Protein AF-A0A7G3G5P3-F1 (afdb_monomer_lite)

pLDDT: mean 90.17, std 9.41, range [40.88, 97.94]

Radius of gyration: 15.44 Å; chains: 1; bounding box: 41×26×46 Å

Sequence (120 aa):
MNKGVLLDLTHSLSEAIKATEIEIQNCYSYHDEQVEIKPYVWKNLDEKIDYMLNVYRPLVSTNLLAAINNHKQVSREISRQVFQEDEDTCTAYEKMLVEHKTLYVQLQSFIAKISGVEAI

Structure (mmCIF, N/CA/C/O backbone):
data_AF-A0A7G3G5P3-F1
#
_entry.id   AF-A0A7G3G5P3-F1
#
loop_
_atom_site.group_PDB
_atom_site.id
_atom_site.type_symbol
_atom_site.label_atom_id
_atom_site.label_alt_id
_atom_site.label_comp_id
_atom_site.label_asym_id
_atom_site.label_entity_id
_atom_site.label_seq_id
_atom_site.pdbx_PDB_ins_code
_atom_site.Cartn_x
_atom_site.Cartn_y
_atom_site.Cartn_z
_atom_site.occupancy
_atom_site.B_iso_or_equiv
_atom_site.auth_seq_id
_atom_site.auth_comp_id
_atom_site.auth_asym_id
_atom_site.auth_atom_id
_atom_site.pdbx_PDB_model_num
ATOM 1 N N . MET A 1 1 ? -11.201 -1.946 18.696 1.00 60.97 1 MET A N 1
ATOM 2 C CA . MET A 1 1 ? -10.487 -2.083 17.408 1.00 60.97 1 MET A CA 1
ATOM 3 C C . MET A 1 1 ? -9.304 -3.024 17.595 1.00 60.97 1 MET A C 1
ATOM 5 O O . MET A 1 1 ? -8.608 -2.885 18.595 1.00 60.97 1 MET A O 1
ATOM 9 N N . ASN A 1 2 ? -9.107 -3.999 16.702 1.00 74.06 2 ASN A N 1
ATOM 10 C CA . ASN A 1 2 ? -8.028 -4.982 16.835 1.00 74.06 2 ASN A CA 1
ATOM 11 C C . ASN A 1 2 ? -6.696 -4.368 16.370 1.00 74.06 2 ASN A C 1
ATOM 13 O O . ASN A 1 2 ? -6.487 -4.191 15.172 1.00 74.06 2 ASN A O 1
ATOM 17 N N . LYS A 1 3 ? -5.809 -4.037 17.318 1.00 81.12 3 LYS A N 1
ATOM 18 C CA . LYS A 1 3 ? -4.486 -3.457 17.027 1.00 81.12 3 LYS A CA 1
ATOM 19 C C . LYS A 1 3 ? -3.620 -4.377 16.161 1.00 81.12 3 LYS A C 1
ATOM 21 O O . LYS A 1 3 ? -2.856 -3.868 15.352 1.00 81.12 3 LYS A O 1
ATOM 26 N N . GLY A 1 4 ? -3.780 -5.698 16.283 1.00 87.88 4 GLY A N 1
ATOM 27 C CA . GLY A 1 4 ? -3.017 -6.671 15.498 1.00 87.88 4 GLY A CA 1
ATOM 28 C C . GLY A 1 4 ? -3.229 -6.504 13.997 1.00 87.88 4 GLY A C 1
ATOM 29 O O . GLY A 1 4 ? -2.270 -6.483 13.246 1.00 87.88 4 GLY A O 1
ATOM 30 N N . VAL A 1 5 ? -4.464 -6.248 13.560 1.00 89.81 5 VAL A N 1
ATOM 31 C CA . VAL A 1 5 ? -4.767 -6.108 12.125 1.00 89.81 5 VAL A CA 1
ATOM 32 C C . VAL A 1 5 ? -4.167 -4.835 11.527 1.00 89.81 5 VAL A C 1
ATOM 34 O O . VAL A 1 5 ? -3.715 -4.843 10.386 1.00 89.81 5 VAL A O 1
ATOM 37 N N . LEU A 1 6 ? -4.118 -3.747 12.301 1.00 91.12 6 LEU A N 1
ATOM 38 C CA . LEU A 1 6 ? -3.451 -2.516 11.870 1.00 91.12 6 LEU A CA 1
ATOM 39 C C . LEU A 1 6 ? -1.940 -2.716 11.768 1.00 91.12 6 LEU A C 1
ATOM 41 O O . LEU A 1 6 ? -1.346 -2.286 10.789 1.00 91.12 6 LEU A O 1
ATOM 45 N N . LEU A 1 7 ? -1.339 -3.391 12.752 1.00 92.94 7 LEU A N 1
ATOM 46 C CA . LEU A 1 7 ? 0.088 -3.712 12.740 1.00 92.94 7 LEU A CA 1
ATOM 47 C C . LEU A 1 7 ? 0.446 -4.645 11.577 1.00 92.94 7 LEU A C 1
ATOM 49 O O . LEU A 1 7 ? 1.445 -4.403 10.908 1.00 92.94 7 LEU A O 1
ATOM 53 N N . ASP A 1 8 ? -0.392 -5.642 11.289 1.00 94.62 8 ASP A N 1
ATOM 54 C CA . ASP A 1 8 ? -0.225 -6.542 10.145 1.00 94.62 8 ASP A CA 1
ATOM 55 C C . ASP A 1 8 ? -0.280 -5.778 8.816 1.00 94.62 8 ASP A C 1
ATOM 57 O O . ASP A 1 8 ? 0.581 -5.973 7.956 1.00 94.62 8 ASP A O 1
ATOM 61 N N . LEU A 1 9 ? -1.259 -4.877 8.647 1.00 95.56 9 LEU A N 1
ATOM 62 C CA . LEU A 1 9 ? -1.345 -4.029 7.458 1.00 95.56 9 LEU A CA 1
ATOM 63 C C . LEU A 1 9 ? -0.105 -3.130 7.345 1.00 95.56 9 LEU A C 1
ATOM 65 O O . LEU A 1 9 ? 0.544 -3.112 6.302 1.00 95.56 9 LEU A O 1
ATOM 69 N N . THR A 1 10 ? 0.280 -2.439 8.420 1.00 96.06 10 THR A N 1
ATOM 70 C CA . THR A 1 10 ? 1.487 -1.599 8.451 1.00 96.06 10 THR A CA 1
ATOM 71 C C . THR A 1 10 ? 2.749 -2.394 8.112 1.00 96.06 10 THR A C 1
ATOM 73 O O . THR A 1 10 ? 3.596 -1.904 7.367 1.00 96.06 10 THR A O 1
ATOM 76 N N . HIS A 1 11 ? 2.868 -3.630 8.599 1.00 96.75 11 HIS A N 1
ATOM 77 C CA . HIS A 1 11 ? 3.994 -4.499 8.281 1.00 96.75 11 HIS A CA 1
ATOM 78 C C . HIS A 1 11 ? 4.011 -4.889 6.799 1.00 96.75 11 HIS A C 1
ATOM 80 O O . HIS A 1 11 ? 5.029 -4.670 6.142 1.00 96.75 11 HIS A O 1
ATOM 86 N N . SER A 1 12 ? 2.887 -5.368 6.251 1.00 97.44 12 SER A N 1
ATOM 87 C CA . SER A 1 12 ? 2.782 -5.704 4.821 1.00 97.44 12 SER A CA 1
ATOM 88 C C . SER A 1 12 ? 3.098 -4.508 3.917 1.00 97.44 12 SER A C 1
ATOM 90 O O . SER A 1 12 ? 3.774 -4.652 2.902 1.00 97.44 12 SER A O 1
ATOM 92 N N . LEU A 1 13 ? 2.703 -3.301 4.331 1.00 97.19 13 LEU A N 1
ATOM 93 C CA . LEU A 1 13 ? 2.995 -2.072 3.607 1.00 97.19 13 LEU A CA 1
ATOM 94 C C . LEU A 1 13 ? 4.485 -1.712 3.676 1.00 97.19 13 LEU A C 1
ATOM 96 O O . LEU A 1 13 ? 5.052 -1.269 2.685 1.00 97.19 13 LEU A O 1
ATOM 100 N N . SER A 1 14 ? 5.147 -1.96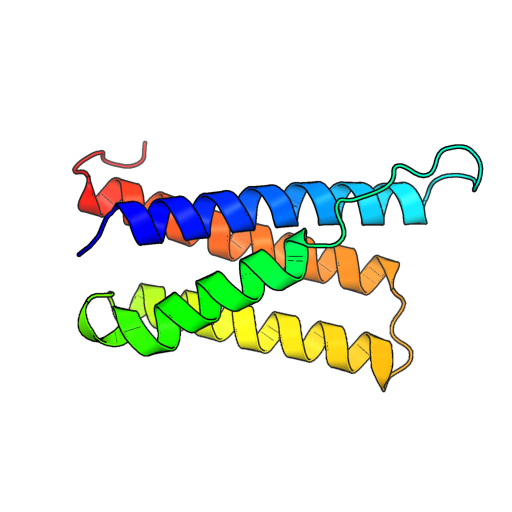4 4.809 1.00 97.69 14 SER A N 1
ATOM 101 C CA . SER A 1 14 ? 6.602 -1.801 4.932 1.00 97.69 14 SER A CA 1
ATOM 102 C C . SER A 1 14 ? 7.381 -2.773 4.038 1.00 97.69 14 SER A C 1
ATOM 104 O O . SER A 1 14 ? 8.409 -2.397 3.477 1.00 97.69 14 SER A O 1
ATOM 106 N N . GLU A 1 15 ? 6.890 -4.007 3.876 1.00 97.75 15 GLU A N 1
ATOM 107 C CA . GLU A 1 15 ? 7.472 -4.969 2.937 1.00 97.75 15 GLU A CA 1
ATOM 108 C C . GLU A 1 15 ? 7.266 -4.507 1.490 1.00 97.75 15 GLU A C 1
ATOM 110 O O . GLU A 1 15 ? 8.212 -4.544 0.707 1.00 97.75 15 GLU A O 1
ATOM 115 N N . ALA A 1 16 ? 6.074 -4.000 1.152 1.00 96.94 16 ALA A N 1
ATOM 116 C CA . ALA A 1 16 ? 5.779 -3.460 -0.175 1.00 96.94 16 ALA A CA 1
ATOM 117 C C . ALA A 1 16 ? 6.622 -2.231 -0.526 1.00 96.94 16 ALA A C 1
ATOM 119 O O . ALA A 1 16 ? 7.120 -2.147 -1.645 1.00 96.94 16 ALA A O 1
ATOM 120 N N . ILE A 1 17 ? 6.851 -1.320 0.426 1.00 97.81 17 ILE A N 1
ATOM 121 C CA . ILE A 1 17 ? 7.760 -0.178 0.243 1.00 97.81 17 ILE A CA 1
ATOM 122 C C . ILE A 1 17 ? 9.157 -0.672 -0.131 1.00 97.81 17 ILE A C 1
ATOM 124 O O . ILE A 1 17 ? 9.690 -0.252 -1.152 1.00 97.81 17 ILE A O 1
ATOM 128 N N . LYS A 1 18 ? 9.716 -1.610 0.643 1.00 97.12 18 LYS A N 1
ATOM 129 C CA . LYS A 1 18 ? 11.057 -2.155 0.382 1.00 97.12 18 LYS A CA 1
ATOM 130 C C . LYS A 1 18 ? 11.142 -2.869 -0.963 1.00 97.12 18 LYS A C 1
ATOM 132 O O . LYS A 1 18 ? 12.106 -2.673 -1.689 1.00 97.12 18 LYS A O 1
ATOM 137 N N . ALA A 1 19 ? 10.145 -3.687 -1.300 1.00 95.94 19 ALA A N 1
ATOM 138 C CA . ALA A 1 19 ? 10.106 -4.370 -2.590 1.00 95.94 19 ALA A CA 1
ATOM 139 C C . ALA A 1 19 ? 10.025 -3.369 -3.751 1.00 95.94 19 ALA A C 1
ATOM 141 O O . ALA A 1 19 ? 10.731 -3.524 -4.737 1.00 95.94 19 ALA A O 1
ATOM 142 N N . THR A 1 20 ? 9.230 -2.307 -3.606 1.00 95.81 20 THR A N 1
ATOM 143 C CA . THR A 1 20 ? 9.109 -1.260 -4.630 1.00 95.81 20 THR A CA 1
ATOM 144 C C . THR A 1 20 ? 10.413 -0.471 -4.783 1.00 95.81 20 THR A C 1
ATOM 146 O O . THR A 1 20 ? 10.817 -0.174 -5.898 1.00 95.81 20 THR A O 1
ATOM 149 N N . GLU A 1 21 ? 11.116 -0.170 -3.686 1.00 96.19 21 GLU A N 1
ATOM 150 C CA . GLU A 1 21 ? 12.445 0.459 -3.736 1.00 96.19 21 GLU A CA 1
ATOM 151 C C . GLU A 1 21 ? 13.473 -0.424 -4.460 1.00 96.19 21 GLU A C 1
ATOM 153 O O . GLU A 1 21 ? 14.267 0.090 -5.245 1.00 96.19 21 GLU A O 1
ATOM 158 N N . ILE A 1 22 ? 13.423 -1.744 -4.249 1.00 94.75 22 ILE A N 1
ATOM 159 C CA . ILE A 1 22 ? 14.270 -2.707 -4.966 1.00 94.75 22 ILE A CA 1
ATOM 160 C C . ILE A 1 22 ? 13.924 -2.746 -6.458 1.00 94.75 22 ILE A C 1
ATOM 162 O O . ILE A 1 22 ? 14.826 -2.726 -7.284 1.00 94.75 22 ILE A O 1
ATOM 166 N N . GLU A 1 23 ? 12.644 -2.766 -6.822 1.00 94.12 23 GLU A N 1
ATOM 167 C CA . GLU A 1 23 ? 12.223 -2.745 -8.229 1.00 94.12 23 GLU A CA 1
ATOM 168 C C . GLU A 1 23 ? 12.671 -1.463 -8.947 1.00 94.12 23 GLU A C 1
ATOM 170 O O . GLU A 1 23 ? 13.198 -1.523 -10.055 1.00 94.12 23 GLU A O 1
ATOM 175 N N . ILE A 1 24 ? 12.557 -0.307 -8.286 1.00 94.00 24 ILE A N 1
ATOM 176 C CA . ILE A 1 24 ? 13.088 0.964 -8.798 1.00 94.00 24 ILE A CA 1
ATOM 177 C C . ILE A 1 24 ? 14.607 0.877 -8.966 1.00 94.00 24 ILE A C 1
ATOM 179 O O . ILE A 1 24 ? 15.143 1.318 -9.977 1.00 94.00 24 ILE A O 1
ATOM 183 N N . GLN A 1 25 ? 15.326 0.284 -8.012 1.00 92.94 25 GLN A N 1
ATOM 184 C CA . GLN A 1 25 ? 16.763 0.068 -8.164 1.00 92.94 25 GLN A CA 1
ATOM 185 C C . GLN A 1 25 ? 17.066 -0.840 -9.367 1.00 92.94 25 GLN A C 1
ATOM 187 O O . GLN A 1 25 ? 17.891 -0.482 -10.203 1.00 92.94 25 GLN A O 1
ATOM 192 N N . ASN A 1 26 ? 16.365 -1.968 -9.497 1.00 92.50 26 ASN A N 1
ATOM 193 C CA . ASN A 1 26 ? 16.526 -2.922 -10.596 1.00 92.50 26 ASN A CA 1
ATOM 194 C C . ASN A 1 26 ? 16.254 -2.287 -11.968 1.00 92.50 26 ASN A C 1
ATOM 196 O O . ASN A 1 26 ? 16.905 -2.656 -12.943 1.00 92.50 26 ASN A O 1
ATOM 200 N N . CYS A 1 27 ? 15.336 -1.321 -12.035 1.00 91.38 27 CYS A N 1
ATOM 201 C CA . CYS A 1 27 ? 15.058 -0.510 -13.219 1.00 91.38 27 CYS A CA 1
ATOM 202 C C . CYS A 1 27 ? 16.269 0.298 -13.710 1.00 91.38 27 CYS A C 1
ATOM 204 O O . CYS A 1 27 ? 16.427 0.506 -14.912 1.00 91.38 27 CYS A O 1
ATOM 206 N N . TYR A 1 28 ? 17.123 0.754 -12.791 1.00 87.94 28 TYR A N 1
ATOM 207 C CA . TYR A 1 28 ? 18.289 1.587 -13.103 1.00 87.94 28 TYR A CA 1
ATOM 208 C C . TYR A 1 28 ? 19.625 0.833 -13.029 1.00 87.94 28 TYR A C 1
ATOM 210 O O . TYR A 1 28 ? 20.660 1.380 -13.417 1.00 87.94 28 TYR A O 1
ATOM 218 N N . SER A 1 29 ? 19.618 -0.410 -12.549 1.00 86.06 29 SER A N 1
ATOM 219 C CA . SER A 1 29 ? 20.787 -1.288 -12.490 1.00 86.06 29 SER A CA 1
ATOM 220 C C . SER A 1 29 ? 21.022 -2.026 -13.812 1.00 86.06 29 SER A C 1
ATOM 222 O O . SER A 1 29 ? 20.093 -2.385 -14.534 1.00 86.06 29 SER A O 1
ATOM 224 N N . TYR A 1 30 ? 22.291 -2.316 -14.114 1.00 73.81 30 TYR A N 1
ATOM 225 C CA . TYR A 1 30 ? 22.644 -3.247 -15.188 1.00 73.81 30 TYR A CA 1
ATOM 226 C C . TYR A 1 30 ? 22.221 -4.676 -14.803 1.00 73.81 30 TYR A C 1
ATOM 228 O O . TYR A 1 30 ? 22.268 -5.044 -13.630 1.00 73.81 30 TYR A O 1
ATOM 236 N N . HIS A 1 31 ? 21.810 -5.477 -15.792 1.00 63.03 31 HIS A N 1
ATOM 237 C CA . HIS A 1 31 ? 21.115 -6.762 -15.603 1.00 63.03 31 HIS A CA 1
ATOM 238 C C . HIS A 1 31 ? 21.764 -7.762 -14.624 1.00 63.03 31 HIS A C 1
ATOM 240 O O . HIS A 1 31 ? 21.040 -8.559 -14.036 1.00 63.03 31 HIS A O 1
ATOM 246 N N . ASP A 1 32 ? 23.080 -7.713 -14.406 1.00 66.19 32 ASP A N 1
ATOM 247 C CA . ASP A 1 32 ? 23.793 -8.666 -13.543 1.00 66.19 32 ASP A CA 1
ATOM 248 C C . ASP A 1 32 ? 23.675 -8.373 -12.029 1.00 66.19 32 ASP A C 1
ATOM 250 O O . ASP A 1 32 ? 24.109 -9.187 -11.215 1.00 66.19 32 ASP A O 1
ATOM 254 N N . GLU A 1 33 ? 23.073 -7.246 -11.626 1.00 76.50 33 GLU A N 1
ATOM 255 C CA . GLU A 1 33 ? 22.933 -6.835 -10.213 1.00 76.50 33 GLU A CA 1
ATOM 256 C C . GLU A 1 33 ? 21.482 -6.836 -9.701 1.00 76.50 33 GLU A C 1
ATOM 258 O O . GLU A 1 33 ? 21.201 -6.299 -8.627 1.00 76.50 33 GLU A O 1
ATOM 263 N N . GLN A 1 34 ? 20.543 -7.422 -10.452 1.00 82.94 34 GLN A N 1
ATOM 264 C CA . GLN A 1 34 ? 19.134 -7.412 -10.059 1.00 82.94 34 GLN A CA 1
ATOM 265 C C . GLN A 1 34 ? 18.903 -8.213 -8.775 1.00 82.94 34 GLN A C 1
ATOM 267 O O . GLN A 1 34 ? 19.255 -9.390 -8.665 1.00 82.94 34 GLN A O 1
ATOM 272 N N . VAL A 1 35 ? 18.272 -7.567 -7.800 1.00 87.25 35 VAL A N 1
ATOM 273 C CA . VAL A 1 35 ? 17.901 -8.194 -6.533 1.00 87.25 35 VAL A CA 1
ATOM 274 C C . VAL A 1 35 ? 16.503 -8.780 -6.670 1.00 87.25 35 VAL A C 1
ATOM 276 O O . VAL A 1 35 ? 15.551 -8.071 -6.992 1.00 87.25 35 VAL A O 1
ATOM 279 N N . GLU A 1 36 ? 16.368 -10.076 -6.395 1.00 86.94 36 GLU A N 1
ATOM 280 C CA . GLU A 1 36 ? 15.073 -10.750 -6.423 1.00 86.94 36 GLU A CA 1
ATOM 281 C C . GLU A 1 36 ? 14.198 -10.296 -5.246 1.00 86.94 36 GLU A C 1
ATOM 283 O O . GLU A 1 36 ? 14.578 -10.375 -4.072 1.00 86.94 36 GLU A O 1
ATOM 288 N N . ILE A 1 37 ? 12.991 -9.838 -5.563 1.00 90.31 37 ILE A N 1
ATOM 289 C CA . ILE A 1 37 ? 11.964 -9.525 -4.576 1.00 90.31 37 ILE A CA 1
ATOM 290 C C . ILE A 1 37 ? 11.122 -10.757 -4.254 1.00 90.31 37 ILE A C 1
ATOM 292 O O . ILE A 1 37 ? 10.921 -11.661 -5.063 1.00 90.31 37 ILE A O 1
ATOM 296 N N . LYS A 1 38 ? 10.546 -10.780 -3.053 1.00 88.06 38 LYS A N 1
ATOM 297 C CA . LYS A 1 38 ? 9.634 -11.861 -2.683 1.00 88.06 38 LYS A CA 1
ATOM 298 C C . LYS A 1 38 ? 8.321 -11.727 -3.474 1.00 88.06 38 LYS A C 1
ATOM 300 O O . LYS A 1 38 ? 7.636 -10.712 -3.330 1.00 88.06 38 LYS A O 1
ATOM 305 N N . PRO A 1 39 ? 7.878 -12.765 -4.206 1.00 82.19 39 PRO A N 1
ATOM 306 C CA . PRO A 1 39 ? 6.756 -12.655 -5.145 1.00 82.19 39 PRO A CA 1
ATOM 307 C C . PRO A 1 39 ? 5.398 -12.428 -4.465 1.00 82.19 39 PRO A C 1
ATOM 309 O O . PRO A 1 39 ? 4.431 -12.015 -5.098 1.00 82.19 39 PRO A O 1
ATOM 312 N N . TYR A 1 40 ? 5.296 -12.707 -3.164 1.00 89.88 40 TYR A N 1
ATOM 313 C CA . TYR A 1 40 ? 4.042 -12.607 -2.422 1.00 89.88 40 TYR A CA 1
ATOM 314 C C . TYR A 1 40 ? 3.770 -11.211 -1.845 1.00 89.88 40 TYR A C 1
ATOM 316 O O . TYR A 1 40 ? 2.697 -11.009 -1.284 1.00 89.88 40 TYR A O 1
ATOM 324 N N . VAL A 1 41 ? 4.709 -10.263 -1.938 1.00 92.94 41 VAL A N 1
ATOM 325 C CA . VAL A 1 41 ? 4.636 -8.986 -1.203 1.00 92.94 41 VAL A CA 1
ATOM 326 C C . VAL A 1 41 ? 3.394 -8.178 -1.576 1.00 92.94 41 VAL A C 1
ATOM 328 O O . VAL A 1 41 ? 2.621 -7.803 -0.694 1.00 92.94 41 VAL A O 1
ATOM 331 N N . TRP A 1 42 ? 3.148 -7.972 -2.870 1.00 91.75 42 TRP A N 1
ATOM 332 C CA . TRP A 1 42 ? 1.989 -7.197 -3.324 1.00 91.75 42 TRP A CA 1
ATOM 333 C C . TRP A 1 42 ? 0.668 -7.911 -3.066 1.00 91.75 42 TRP A C 1
ATOM 335 O O . TRP A 1 42 ? -0.287 -7.287 -2.613 1.00 91.75 42 TRP A O 1
ATOM 345 N N . LYS A 1 43 ? 0.630 -9.232 -3.281 1.00 93.88 43 LYS A N 1
ATOM 346 C CA . LYS A 1 43 ? -0.554 -10.046 -2.986 1.00 93.88 43 LYS A CA 1
ATOM 347 C C . LYS A 1 43 ? -0.910 -9.990 -1.499 1.00 93.88 43 LYS A C 1
ATOM 349 O O . LYS A 1 43 ? -2.071 -9.800 -1.160 1.00 93.88 43 LYS A O 1
ATOM 354 N N . ASN A 1 44 ? 0.083 -10.117 -0.620 1.00 95.81 44 ASN A N 1
ATOM 355 C CA . ASN A 1 44 ? -0.122 -10.025 0.822 1.00 95.81 44 ASN A CA 1
ATOM 356 C C . ASN A 1 44 ? -0.671 -8.643 1.205 1.00 95.81 44 ASN A C 1
ATOM 358 O O . ASN A 1 44 ? -1.641 -8.565 1.952 1.00 95.81 44 ASN A O 1
ATOM 362 N N . LEU A 1 45 ? -0.107 -7.556 0.666 1.00 96.50 45 LEU A N 1
ATOM 363 C CA . LEU A 1 45 ? -0.628 -6.212 0.922 1.00 96.50 45 LEU A CA 1
ATOM 364 C C . LEU A 1 45 ? -2.090 -6.060 0.462 1.00 96.50 45 LEU A C 1
ATOM 366 O O . LEU A 1 45 ? -2.916 -5.578 1.238 1.00 96.50 45 LEU A O 1
ATOM 370 N N . ASP A 1 46 ? -2.419 -6.495 -0.757 1.00 95.81 46 ASP A N 1
ATOM 371 C CA . ASP A 1 46 ? -3.782 -6.416 -1.305 1.00 95.81 46 ASP A CA 1
ATOM 372 C C . ASP A 1 46 ? -4.782 -7.204 -0.440 1.00 95.81 46 ASP A C 1
ATOM 374 O O . ASP A 1 46 ? -5.829 -6.685 -0.053 1.00 95.81 46 ASP A O 1
ATOM 378 N N . GLU A 1 47 ? -4.415 -8.411 -0.001 1.00 96.25 47 GLU A N 1
ATOM 379 C CA . GLU A 1 47 ? -5.233 -9.214 0.913 1.00 96.25 47 GLU A CA 1
ATOM 380 C C . GLU A 1 47 ? -5.478 -8.507 2.259 1.00 96.25 47 GLU A C 1
ATOM 382 O O . GLU A 1 47 ? -6.594 -8.545 2.788 1.00 96.25 47 GLU A O 1
ATOM 387 N N . LYS A 1 48 ? -4.470 -7.827 2.827 1.00 96.12 48 LYS A N 1
ATOM 388 C CA . LYS A 1 48 ? -4.628 -7.075 4.087 1.00 96.12 48 LYS A CA 1
ATOM 389 C C . LYS A 1 48 ? -5.490 -5.826 3.916 1.00 96.12 48 LYS A C 1
ATOM 391 O O . LYS A 1 48 ? -6.300 -5.531 4.801 1.00 96.12 48 LYS A O 1
ATOM 396 N N . ILE A 1 49 ? -5.352 -5.117 2.798 1.00 96.25 49 ILE A N 1
ATOM 397 C CA . ILE A 1 49 ? -6.212 -3.983 2.438 1.00 96.25 49 ILE A CA 1
ATOM 398 C C . ILE A 1 49 ? -7.667 -4.450 2.327 1.00 96.25 49 ILE A C 1
ATOM 400 O O . ILE A 1 49 ? -8.561 -3.854 2.934 1.00 96.25 49 ILE A O 1
ATOM 404 N N . ASP A 1 50 ? -7.906 -5.556 1.628 1.00 96.06 50 ASP A N 1
ATOM 405 C CA . ASP A 1 50 ? -9.247 -6.097 1.411 1.00 96.06 50 ASP A CA 1
ATOM 406 C C . ASP A 1 50 ? -9.882 -6.577 2.701 1.00 96.06 50 ASP A C 1
ATOM 408 O O . ASP A 1 50 ? -11.057 -6.307 2.966 1.00 96.06 50 ASP A O 1
ATOM 412 N N . TYR A 1 51 ? -9.094 -7.219 3.554 1.00 94.44 51 TYR A N 1
ATOM 413 C CA . TYR A 1 51 ? -9.545 -7.611 4.875 1.00 94.44 51 TYR A CA 1
ATOM 414 C C . TYR A 1 51 ? -9.942 -6.394 5.727 1.00 94.44 51 TYR A C 1
ATOM 416 O O . TYR A 1 51 ? -10.987 -6.404 6.385 1.00 94.44 51 TYR A O 1
ATOM 424 N N . MET A 1 52 ? -9.173 -5.304 5.664 1.00 93.25 52 MET A N 1
ATOM 425 C CA . MET A 1 52 ? -9.498 -4.063 6.368 1.00 93.25 52 MET A CA 1
ATOM 426 C C . MET A 1 52 ? -10.778 -3.397 5.854 1.00 93.25 52 MET A C 1
ATOM 428 O O . MET A 1 52 ? -11.627 -2.999 6.657 1.00 93.25 52 MET A O 1
ATOM 432 N N . LEU A 1 53 ? -10.948 -3.308 4.534 1.00 94.44 53 LEU A N 1
ATOM 433 C CA . LEU A 1 53 ? -12.098 -2.652 3.906 1.00 94.44 53 LEU A CA 1
ATOM 434 C C . LEU A 1 53 ? -13.396 -3.460 3.995 1.00 94.44 53 LEU A C 1
ATOM 436 O O . LEU A 1 53 ? -14.472 -2.861 4.001 1.00 94.44 53 LEU A O 1
ATOM 440 N N . ASN A 1 54 ? -13.313 -4.791 4.062 1.00 93.94 54 ASN A N 1
ATOM 441 C CA . ASN A 1 54 ? -14.490 -5.663 4.045 1.00 93.94 54 ASN A CA 1
ATOM 442 C C . ASN A 1 54 ? -14.876 -6.170 5.439 1.00 93.94 54 ASN A C 1
ATOM 444 O O . ASN A 1 54 ? -16.055 -6.164 5.783 1.00 93.94 54 ASN A O 1
ATOM 448 N N . VAL A 1 55 ? -13.902 -6.586 6.255 1.00 92.75 55 VAL A N 1
ATOM 449 C CA . VAL A 1 55 ? -14.166 -7.222 7.559 1.00 92.75 55 VAL A CA 1
ATOM 450 C C . VAL A 1 55 ? -14.099 -6.206 8.692 1.00 92.75 55 VAL A C 1
ATOM 452 O O . VAL A 1 55 ? -14.980 -6.163 9.549 1.00 92.75 55 VAL A O 1
ATOM 455 N N . TYR A 1 56 ? -13.080 -5.346 8.687 1.00 88.38 56 TYR A N 1
ATOM 456 C CA . TYR A 1 56 ? -12.863 -4.381 9.769 1.00 88.38 56 TYR A CA 1
ATOM 457 C C . TYR A 1 56 ? -13.539 -3.031 9.555 1.00 88.38 56 TYR A C 1
ATOM 459 O O . TYR A 1 56 ? -13.523 -2.208 10.469 1.00 88.38 56 TYR A O 1
ATOM 467 N N . ARG A 1 57 ? -14.207 -2.819 8.416 1.00 88.56 57 ARG A N 1
ATOM 468 C CA . ARG A 1 57 ? -14.918 -1.576 8.079 1.00 88.56 57 ARG A CA 1
ATOM 469 C C . ARG A 1 57 ? -15.711 -0.952 9.235 1.00 88.56 57 ARG A C 1
ATOM 471 O O . ARG A 1 57 ? -15.533 0.241 9.464 1.00 88.56 57 ARG A O 1
ATOM 478 N N . PRO A 1 58 ? -16.539 -1.696 10.000 1.00 87.69 58 PRO A N 1
ATOM 479 C CA . PRO A 1 58 ? -17.350 -1.105 11.072 1.00 87.69 58 PRO A CA 1
ATOM 480 C C . PRO A 1 58 ? -16.531 -0.646 12.288 1.00 87.69 58 PRO A C 1
ATOM 482 O O . PRO A 1 58 ? -17.039 0.068 13.147 1.00 87.69 58 PRO A O 1
ATOM 485 N N . LEU A 1 59 ? -15.280 -1.097 12.396 1.00 84.44 59 LEU A N 1
ATOM 486 C CA . LEU A 1 59 ? -14.409 -0.924 13.559 1.00 84.44 59 LEU A CA 1
ATOM 487 C C . LEU A 1 59 ? -13.296 0.103 13.325 1.00 84.44 59 LEU A C 1
ATOM 489 O O . LEU A 1 59 ? -12.469 0.312 14.215 1.00 84.44 59 LEU A O 1
ATOM 493 N N . VAL A 1 60 ? -13.251 0.701 12.135 1.00 82.69 60 VAL A N 1
ATOM 494 C CA . VAL A 1 60 ? -12.187 1.591 11.669 1.00 82.69 60 VAL A CA 1
ATOM 495 C C . VAL A 1 60 ? -12.774 2.979 11.433 1.00 82.69 60 VAL A C 1
ATOM 497 O O . VAL A 1 60 ? -13.913 3.122 10.997 1.00 82.69 60 VAL A O 1
ATOM 500 N N . SER A 1 61 ? -12.006 4.026 11.744 1.00 87.50 61 SER A N 1
ATOM 501 C CA . SER A 1 61 ? -12.459 5.399 11.502 1.00 87.50 61 SER A CA 1
ATOM 502 C C . SER A 1 61 ? -12.708 5.653 10.013 1.00 87.50 61 SER A C 1
ATOM 504 O O . SER A 1 61 ? -11.979 5.144 9.161 1.00 87.50 61 SER A O 1
ATOM 506 N N . THR A 1 62 ? -13.694 6.493 9.698 1.00 89.31 62 THR A N 1
ATOM 507 C CA . THR A 1 62 ? -14.018 6.890 8.318 1.00 89.31 62 THR A CA 1
ATOM 508 C C . THR A 1 62 ? -12.811 7.468 7.583 1.00 89.31 62 THR A C 1
ATOM 510 O O . THR A 1 62 ? -12.606 7.151 6.417 1.00 89.31 62 THR A O 1
ATOM 513 N N . ASN A 1 63 ? -11.974 8.247 8.275 1.00 89.94 63 ASN A N 1
ATOM 514 C CA . ASN A 1 63 ? -10.760 8.831 7.703 1.00 89.94 63 ASN A CA 1
ATOM 515 C C . ASN A 1 63 ? -9.739 7.758 7.305 1.00 89.94 63 ASN A C 1
ATOM 517 O O . ASN A 1 63 ? -9.187 7.818 6.211 1.00 89.94 63 ASN A O 1
ATOM 521 N N . LEU A 1 64 ? -9.512 6.755 8.162 1.00 90.50 64 LEU A N 1
ATOM 522 C CA . LEU A 1 64 ? -8.593 5.665 7.833 1.00 90.50 64 LEU A CA 1
ATOM 523 C C . LEU A 1 64 ? -9.156 4.772 6.714 1.00 90.50 64 LEU A C 1
ATOM 525 O O .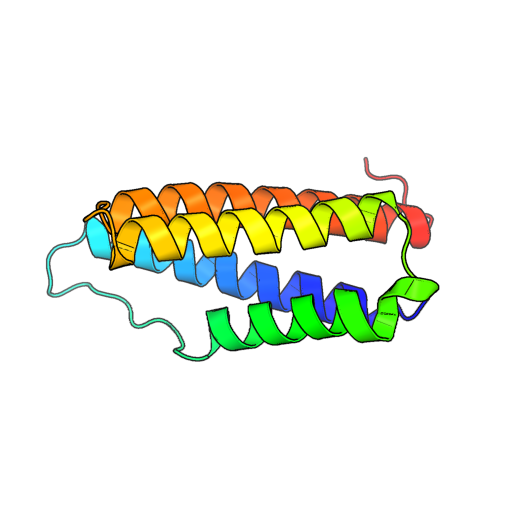 LEU A 1 64 ? -8.414 4.351 5.835 1.00 90.50 64 LEU A O 1
ATOM 529 N N . LEU A 1 65 ? -10.466 4.519 6.696 1.00 92.88 65 LEU A N 1
ATOM 530 C CA . LEU A 1 65 ? -11.094 3.787 5.591 1.00 92.88 65 LEU A CA 1
ATOM 531 C C . LEU A 1 65 ? -10.968 4.531 4.263 1.00 92.88 65 LEU A C 1
ATOM 533 O O . LEU A 1 65 ? -10.698 3.900 3.246 1.00 92.88 65 LEU A O 1
ATOM 537 N N . ALA A 1 66 ? -11.140 5.854 4.271 1.00 94.19 66 ALA A N 1
ATOM 538 C CA . ALA A 1 66 ? -10.960 6.677 3.082 1.00 94.19 66 ALA A CA 1
ATOM 539 C C . ALA A 1 66 ? -9.515 6.607 2.571 1.00 94.19 66 ALA A C 1
ATOM 541 O O . ALA A 1 66 ? -9.316 6.400 1.379 1.00 94.19 66 ALA A O 1
ATOM 542 N N . ALA A 1 67 ? -8.527 6.688 3.467 1.00 95.38 67 ALA A N 1
ATOM 543 C CA . ALA A 1 67 ? -7.113 6.525 3.133 1.00 95.38 67 ALA A CA 1
ATOM 544 C C . ALA A 1 67 ? -6.808 5.158 2.498 1.00 95.38 67 ALA A C 1
ATOM 546 O O . ALA A 1 67 ? -6.241 5.095 1.411 1.00 95.38 67 ALA A O 1
ATOM 547 N N . ILE A 1 68 ? -7.243 4.062 3.131 1.00 96.25 68 ILE A N 1
ATOM 548 C CA . ILE A 1 68 ? -7.023 2.698 2.620 1.00 96.25 68 ILE A CA 1
ATOM 549 C C . ILE A 1 68 ? -7.733 2.495 1.271 1.00 96.25 68 ILE A C 1
ATOM 551 O O . ILE A 1 68 ? -7.188 1.876 0.361 1.00 96.25 68 ILE A O 1
ATOM 555 N N . ASN A 1 69 ? -8.951 3.019 1.116 1.00 96.19 69 ASN A N 1
ATOM 556 C CA . ASN A 1 69 ? -9.690 2.898 -0.137 1.00 96.19 69 ASN A CA 1
ATOM 557 C C . ASN A 1 69 ? -9.070 3.739 -1.262 1.00 96.19 69 ASN A C 1
ATOM 559 O O . ASN A 1 69 ? -9.029 3.276 -2.398 1.00 96.19 69 ASN A O 1
ATOM 563 N N . ASN A 1 70 ? -8.582 4.945 -0.954 1.00 96.88 70 ASN A N 1
ATOM 564 C CA . ASN A 1 70 ? -7.852 5.775 -1.909 1.00 96.88 70 ASN A CA 1
ATOM 565 C C . ASN A 1 70 ? -6.591 5.057 -2.391 1.00 96.88 70 ASN A C 1
ATOM 567 O O . ASN A 1 70 ? -6.402 4.921 -3.594 1.00 96.88 70 ASN A O 1
ATOM 571 N N . HIS A 1 71 ? -5.805 4.515 -1.457 1.00 97.69 71 HIS A N 1
ATOM 572 C CA . HIS A 1 71 ? -4.625 3.709 -1.767 1.00 97.69 71 HIS A CA 1
ATOM 573 C C . HIS A 1 71 ? -4.954 2.575 -2.738 1.00 97.69 71 HIS A C 1
ATOM 575 O O . HIS A 1 71 ? -4.372 2.487 -3.815 1.00 97.69 71 HIS A O 1
ATOM 581 N N . LYS A 1 72 ? -5.997 1.792 -2.438 1.00 96.44 72 LYS A N 1
ATOM 582 C CA . LYS A 1 72 ? -6.463 0.714 -3.317 1.00 96.44 72 LYS A CA 1
ATOM 583 C C . LYS A 1 72 ? -6.862 1.202 -4.715 1.00 96.44 72 LYS A C 1
ATOM 585 O O . LYS A 1 72 ? -6.606 0.518 -5.705 1.00 96.44 72 LYS A O 1
ATOM 590 N N . GLN A 1 73 ? -7.534 2.349 -4.810 1.00 97.00 73 GLN A N 1
ATOM 591 C CA . GLN A 1 73 ? -7.955 2.924 -6.089 1.00 97.00 73 GLN A CA 1
ATOM 592 C C . GLN A 1 73 ? -6.759 3.401 -6.913 1.00 97.00 73 GLN A C 1
ATOM 594 O O . GLN A 1 73 ? -6.666 3.049 -8.086 1.00 97.00 73 GLN A O 1
ATOM 599 N N . VAL A 1 74 ? -5.830 4.132 -6.295 1.00 96.06 74 VAL A N 1
ATOM 600 C CA . VAL A 1 74 ? -4.611 4.623 -6.949 1.00 96.06 74 VAL A CA 1
ATOM 601 C C . VAL A 1 74 ? -3.728 3.458 -7.389 1.00 96.06 74 VAL A C 1
ATOM 603 O O . VAL A 1 74 ? -3.296 3.434 -8.537 1.00 96.06 74 VAL A O 1
ATOM 606 N N . SER A 1 75 ? -3.527 2.440 -6.545 1.00 93.12 75 SER A N 1
ATOM 607 C CA . SER A 1 75 ? -2.749 1.255 -6.924 1.00 93.12 75 SER A CA 1
ATOM 608 C C . SER A 1 75 ? -3.344 0.532 -8.134 1.00 93.12 75 SER A C 1
ATOM 610 O O . SER A 1 75 ? -2.614 0.158 -9.047 1.00 93.12 75 SER A O 1
ATOM 612 N N . ARG A 1 76 ? -4.674 0.373 -8.183 1.00 94.31 76 ARG A N 1
ATOM 613 C CA . ARG A 1 76 ? -5.358 -0.224 -9.342 1.00 94.31 76 ARG A CA 1
ATOM 614 C C . ARG A 1 76 ? -5.206 0.612 -10.601 1.00 94.31 76 ARG A C 1
ATOM 616 O O . ARG A 1 76 ? -5.039 0.045 -11.675 1.00 94.31 76 ARG A O 1
ATOM 623 N N . GLU A 1 77 ? -5.285 1.929 -10.465 1.00 95.00 77 GLU A N 1
ATOM 624 C CA . GLU A 1 77 ? -5.119 2.849 -11.581 1.00 95.00 77 GLU A CA 1
ATOM 625 C C . GLU A 1 77 ? -3.697 2.785 -12.147 1.00 95.00 77 GLU A C 1
ATOM 627 O O . GLU A 1 77 ? -3.544 2.614 -13.350 1.00 95.00 77 GLU A O 1
ATOM 632 N N . ILE A 1 78 ? -2.669 2.788 -11.294 1.00 91.94 78 ILE A N 1
ATOM 633 C CA . ILE A 1 78 ? -1.269 2.616 -11.719 1.00 91.94 78 ILE A CA 1
ATOM 634 C C . ILE A 1 78 ? -1.085 1.274 -12.439 1.00 91.94 78 ILE A C 1
ATOM 636 O O . ILE A 1 78 ? -0.527 1.222 -13.530 1.00 91.94 78 ILE A O 1
ATOM 640 N N . SER A 1 79 ? -1.602 0.171 -11.882 1.00 90.38 79 SER A N 1
ATOM 641 C CA . SER A 1 79 ? -1.528 -1.128 -12.565 1.00 90.38 79 SER A CA 1
ATOM 642 C C . SER A 1 79 ? -2.232 -1.100 -13.923 1.00 90.38 79 SER A C 1
ATOM 644 O O . SER A 1 79 ? -1.724 -1.649 -14.896 1.00 90.38 79 SER A O 1
ATOM 646 N N . ARG A 1 80 ? -3.396 -0.450 -14.014 1.00 92.19 80 ARG A N 1
ATOM 647 C CA . ARG A 1 80 ? -4.132 -0.298 -15.271 1.00 92.19 80 ARG A CA 1
ATOM 648 C C . ARG A 1 80 ? -3.319 0.483 -16.306 1.00 92.19 80 ARG A C 1
ATOM 650 O O . ARG A 1 80 ? -3.280 0.047 -17.451 1.00 92.19 80 ARG A O 1
ATOM 657 N N . GLN A 1 81 ? -2.669 1.577 -15.908 1.00 90.69 81 GLN A N 1
ATOM 658 C CA . GLN A 1 81 ? -1.823 2.398 -16.781 1.00 90.69 81 GLN A CA 1
ATOM 659 C C . GLN A 1 81 ? -0.652 1.582 -17.354 1.00 90.69 81 GLN A C 1
ATOM 661 O O . GLN A 1 81 ? -0.423 1.606 -18.561 1.00 90.69 81 GLN A O 1
ATOM 666 N N . VAL A 1 82 ? -0.004 0.743 -16.539 1.00 89.25 82 VAL A N 1
ATOM 667 C CA . VAL A 1 82 ? 1.053 -0.174 -17.013 1.00 89.25 82 VAL A CA 1
ATOM 668 C C . VAL A 1 82 ? 0.519 -1.200 -18.016 1.00 89.25 82 VAL A C 1
ATOM 670 O O . VAL A 1 82 ? 1.126 -1.423 -19.057 1.00 89.25 82 VAL A O 1
ATOM 673 N N . PHE A 1 83 ? -0.618 -1.843 -17.728 1.00 86.44 83 PHE A N 1
ATOM 674 C CA . PHE A 1 83 ? -1.122 -2.941 -18.566 1.00 86.44 83 PHE A CA 1
ATOM 675 C C . PHE A 1 83 ? -1.888 -2.499 -19.818 1.00 86.44 83 PHE A C 1
ATOM 677 O O . PHE A 1 83 ? -2.037 -3.301 -20.739 1.00 86.44 83 PHE A O 1
ATOM 684 N N . GLN A 1 84 ? -2.466 -1.297 -19.823 1.00 89.12 84 GLN A N 1
ATOM 685 C CA . GLN A 1 84 ? -3.415 -0.859 -20.858 1.00 89.12 84 GLN A CA 1
ATOM 686 C C . GLN A 1 84 ? -3.007 0.433 -21.564 1.00 89.12 84 GLN A C 1
ATOM 688 O O . GLN A 1 84 ? -3.565 0.726 -22.619 1.00 89.12 84 GLN A O 1
ATOM 693 N N . GLU A 1 85 ? -2.093 1.213 -20.989 1.00 88.75 85 GLU A N 1
ATOM 694 C CA . GLU A 1 85 ? -1.693 2.528 -21.511 1.00 88.75 85 GLU A CA 1
ATOM 695 C C . GLU A 1 85 ? -0.190 2.612 -21.797 1.00 88.75 85 GLU A C 1
ATOM 697 O O . GLU A 1 85 ? 0.326 3.705 -22.020 1.00 88.75 85 GLU A O 1
ATOM 702 N N . ASP A 1 86 ? 0.495 1.462 -21.802 1.00 86.75 86 ASP A N 1
ATOM 703 C CA . ASP A 1 86 ? 1.938 1.332 -22.023 1.00 86.75 86 ASP A CA 1
ATOM 704 C C . ASP A 1 86 ? 2.765 2.262 -21.119 1.00 86.75 86 ASP A C 1
ATOM 706 O O . ASP A 1 86 ? 3.811 2.783 -21.519 1.00 86.75 86 ASP A O 1
ATOM 710 N N . GLU A 1 87 ? 2.294 2.500 -19.888 1.00 87.25 87 GLU A N 1
ATOM 711 C CA . GLU A 1 87 ? 3.065 3.274 -18.925 1.00 87.25 87 GLU A CA 1
ATOM 712 C C . GLU A 1 87 ? 4.374 2.554 -18.583 1.00 87.25 87 GLU A C 1
ATOM 714 O O . GLU A 1 87 ? 4.406 1.350 -18.310 1.00 87.25 87 GLU A O 1
ATOM 719 N N . ASP A 1 88 ? 5.457 3.331 -18.555 1.00 92.56 88 ASP A N 1
ATOM 720 C CA . ASP A 1 88 ? 6.767 2.862 -18.134 1.00 92.56 88 ASP A CA 1
ATOM 721 C C . ASP A 1 88 ? 6.706 2.242 -16.730 1.00 92.56 88 ASP A C 1
ATOM 723 O O . ASP A 1 88 ? 6.289 2.866 -15.750 1.00 92.56 88 ASP A O 1
ATOM 727 N N . THR A 1 89 ? 7.151 0.989 -16.632 1.00 90.56 89 THR A N 1
ATOM 728 C CA . THR A 1 89 ? 7.047 0.198 -15.400 1.00 90.56 89 THR A CA 1
ATOM 729 C C . THR A 1 89 ? 7.839 0.830 -14.254 1.00 90.56 89 THR A C 1
ATOM 731 O O . THR A 1 89 ? 7.400 0.788 -13.105 1.00 90.56 89 THR A O 1
ATOM 734 N N . CYS A 1 90 ? 8.967 1.478 -14.550 1.00 93.38 90 CYS A N 1
ATOM 735 C CA . CYS A 1 90 ? 9.789 2.140 -13.541 1.00 93.38 90 CYS A CA 1
ATOM 736 C C . CYS A 1 90 ? 9.075 3.368 -12.964 1.00 93.38 90 CYS A C 1
ATOM 738 O O . CYS A 1 90 ? 8.940 3.492 -11.746 1.00 93.38 90 CYS A O 1
ATOM 740 N N . THR A 1 91 ? 8.509 4.206 -13.832 1.00 94.00 91 THR A N 1
ATOM 741 C CA . THR A 1 91 ? 7.657 5.344 -13.455 1.00 94.00 91 THR A CA 1
ATOM 7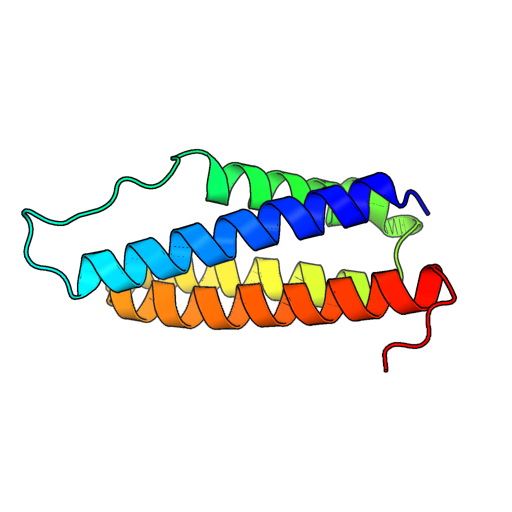42 C C . THR A 1 91 ? 6.459 4.892 -12.612 1.00 94.00 91 THR A C 1
ATOM 744 O O . THR A 1 91 ? 6.117 5.515 -11.601 1.00 94.00 91 THR A O 1
ATOM 747 N N . ALA A 1 92 ? 5.834 3.771 -12.975 1.00 94.81 92 ALA A N 1
ATOM 748 C CA . ALA A 1 92 ? 4.738 3.198 -12.207 1.00 94.81 92 ALA A CA 1
ATOM 749 C C . ALA A 1 92 ? 5.173 2.765 -10.795 1.00 94.81 92 ALA A C 1
ATOM 751 O O . ALA A 1 92 ? 4.452 3.028 -9.827 1.00 94.81 92 ALA A O 1
ATOM 752 N N . TYR A 1 93 ? 6.360 2.167 -10.639 1.00 95.19 93 TYR A N 1
ATOM 753 C CA . TYR A 1 93 ? 6.902 1.846 -9.318 1.00 95.19 93 TYR A CA 1
ATOM 754 C C . TYR A 1 93 ? 7.203 3.094 -8.484 1.00 95.19 93 TYR A C 1
ATOM 756 O O . TYR A 1 93 ? 6.890 3.109 -7.293 1.00 95.19 93 TYR A O 1
ATOM 764 N N . GLU A 1 94 ? 7.730 4.167 -9.075 1.00 96.19 94 GLU A N 1
ATOM 765 C CA . GLU A 1 94 ? 7.946 5.435 -8.365 1.00 96.19 94 GLU A CA 1
ATOM 766 C C . GLU A 1 94 ? 6.630 6.021 -7.834 1.00 96.19 94 GLU A C 1
ATOM 768 O O . GLU A 1 94 ? 6.533 6.389 -6.656 1.00 96.19 94 GLU A O 1
ATOM 773 N N . LYS A 1 95 ? 5.581 6.042 -8.667 1.00 96.81 95 LYS A N 1
ATOM 774 C CA . LYS A 1 95 ? 4.231 6.456 -8.250 1.00 96.81 95 LYS A CA 1
ATOM 775 C C . LYS A 1 95 ? 3.694 5.564 -7.130 1.00 96.81 95 LYS A C 1
ATOM 777 O O . LYS A 1 95 ? 3.173 6.065 -6.131 1.00 96.81 95 LYS A O 1
ATOM 782 N N . MET A 1 96 ? 3.851 4.248 -7.270 1.00 96.06 96 MET A N 1
ATOM 783 C CA . MET A 1 96 ? 3.392 3.280 -6.276 1.00 96.06 96 MET A CA 1
ATOM 784 C C . MET A 1 96 ? 4.120 3.452 -4.937 1.00 96.06 96 MET A C 1
ATOM 786 O O . MET A 1 96 ? 3.500 3.364 -3.876 1.00 96.06 96 MET A O 1
ATOM 790 N N . LEU A 1 97 ? 5.417 3.765 -4.965 1.00 97.62 97 LEU A N 1
ATOM 791 C CA . LEU A 1 97 ? 6.219 4.013 -3.770 1.00 97.62 97 LEU A CA 1
ATOM 792 C C . LEU A 1 97 ? 5.705 5.222 -2.982 1.00 97.62 97 LEU A C 1
ATOM 794 O O . LEU A 1 97 ? 5.595 5.151 -1.754 1.00 97.62 97 LEU A O 1
ATOM 798 N N . VAL A 1 98 ? 5.381 6.319 -3.673 1.00 97.56 98 VAL A N 1
ATOM 799 C CA . VAL A 1 98 ? 4.796 7.517 -3.048 1.00 97.56 98 VAL A CA 1
ATOM 800 C C . VAL A 1 98 ? 3.470 7.171 -2.372 1.00 97.56 98 VAL A C 1
ATOM 802 O O . VAL A 1 98 ? 3.244 7.543 -1.216 1.00 97.56 98 VAL A O 1
ATOM 805 N N . GLU A 1 99 ? 2.619 6.409 -3.053 1.00 97.12 99 GLU A N 1
ATOM 806 C CA . GLU A 1 99 ? 1.314 6.001 -2.536 1.00 97.12 99 GLU A CA 1
ATOM 807 C C . GLU A 1 99 ? 1.450 5.072 -1.314 1.00 97.12 99 GLU A C 1
ATOM 809 O O . GLU A 1 99 ? 0.835 5.307 -0.270 1.00 97.12 99 GLU A O 1
ATOM 814 N N . HIS A 1 100 ? 2.344 4.077 -1.367 1.00 97.62 100 HIS A N 1
ATOM 815 C CA . HIS A 1 100 ? 2.636 3.215 -0.219 1.00 97.62 100 HIS A CA 1
ATOM 816 C C . HIS A 1 100 ? 3.156 4.003 0.991 1.00 97.62 100 HIS A C 1
ATOM 818 O O . HIS A 1 100 ? 2.677 3.799 2.110 1.00 97.62 100 HIS A O 1
ATOM 824 N N . LYS A 1 101 ? 4.108 4.924 0.785 1.00 97.94 101 LYS A N 1
ATOM 825 C CA . LYS A 1 101 ? 4.653 5.775 1.857 1.00 97.94 101 LYS A CA 1
ATOM 826 C C . LYS A 1 101 ? 3.577 6.673 2.466 1.00 97.94 101 LYS A C 1
ATOM 828 O O . LYS A 1 101 ? 3.542 6.838 3.686 1.00 97.94 101 LYS A O 1
ATOM 833 N N . THR A 1 102 ? 2.668 7.189 1.644 1.00 96.88 102 THR A N 1
ATOM 834 C CA . THR A 1 102 ? 1.554 8.033 2.094 1.00 96.88 102 THR A CA 1
ATOM 835 C C . THR A 1 102 ? 0.622 7.271 3.032 1.00 96.88 102 THR A C 1
ATOM 837 O O . THR A 1 102 ? 0.396 7.712 4.164 1.00 96.88 102 THR A O 1
ATOM 840 N N . LEU A 1 103 ? 0.145 6.092 2.619 1.00 96.81 103 LEU A N 1
ATOM 841 C CA . LEU A 1 103 ? -0.701 5.263 3.478 1.00 96.81 103 LEU A CA 1
ATOM 842 C C . LEU A 1 103 ? 0.045 4.814 4.748 1.00 96.81 103 LEU A C 1
ATOM 844 O O . LEU A 1 103 ? -0.549 4.749 5.826 1.00 96.81 103 LEU A O 1
ATOM 848 N N . TYR A 1 104 ? 1.348 4.538 4.651 1.00 97.31 104 TYR A N 1
ATOM 849 C CA . TYR A 1 104 ? 2.162 4.098 5.785 1.00 97.31 104 TYR A CA 1
ATOM 850 C C . TYR A 1 104 ? 2.229 5.159 6.882 1.00 97.31 104 TYR A C 1
ATOM 852 O O . TYR A 1 104 ? 1.954 4.854 8.043 1.00 97.31 104 TYR A O 1
ATOM 860 N N . VAL A 1 105 ? 2.500 6.414 6.516 1.00 95.38 105 VAL A N 1
ATOM 861 C CA . VAL A 1 105 ? 2.498 7.540 7.462 1.00 95.38 105 VAL A CA 1
ATOM 862 C C . VAL A 1 105 ? 1.117 7.711 8.096 1.00 95.38 105 VAL A C 1
ATOM 864 O 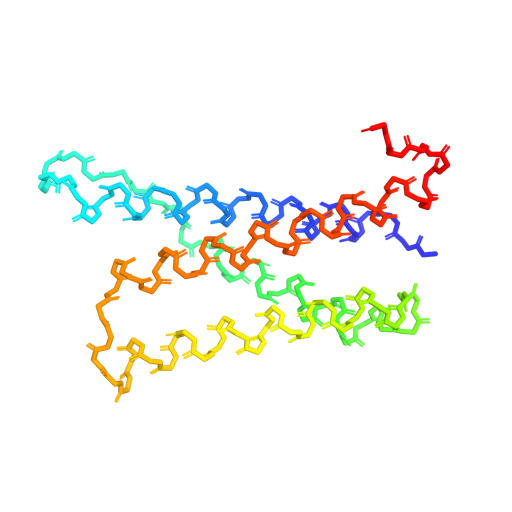O . VAL A 1 105 ? 1.008 7.822 9.316 1.00 95.38 105 VAL A O 1
ATOM 867 N N . GLN A 1 106 ? 0.046 7.652 7.300 1.00 93.94 106 GLN A N 1
ATOM 868 C CA . GLN A 1 106 ? -1.325 7.769 7.810 1.00 93.94 106 GLN A CA 1
ATOM 869 C C . GLN A 1 106 ? -1.676 6.652 8.807 1.00 93.94 106 GLN A C 1
ATOM 871 O O . GLN A 1 106 ? -2.287 6.917 9.848 1.00 93.94 106 GLN A O 1
ATOM 876 N N . LEU A 1 107 ? -1.257 5.412 8.533 1.00 93.31 107 LEU A N 1
ATOM 877 C CA . LEU A 1 107 ? -1.416 4.280 9.446 1.00 93.31 107 LEU A CA 1
ATOM 878 C C . LEU A 1 107 ? -0.615 4.474 10.735 1.00 93.31 107 LEU A C 1
ATOM 880 O O . L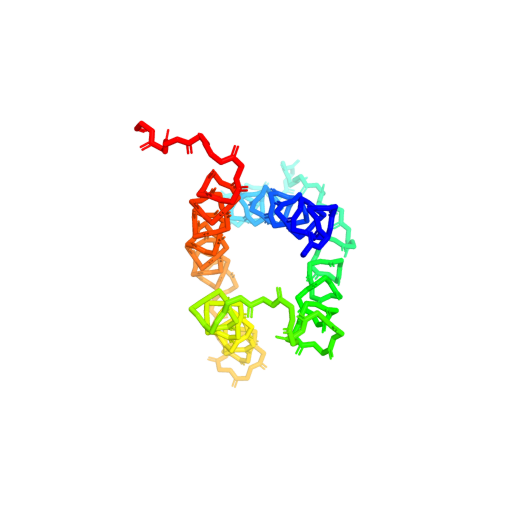EU A 1 107 ? -1.159 4.256 11.817 1.00 93.31 107 LEU A O 1
ATOM 884 N N . GLN A 1 108 ? 0.641 4.916 10.647 1.00 93.12 108 GLN A N 1
ATOM 885 C CA . GLN A 1 108 ? 1.471 5.182 11.823 1.00 93.12 108 GLN A CA 1
ATOM 886 C C . GLN A 1 108 ? 0.862 6.269 12.714 1.00 93.12 108 GLN A C 1
ATOM 888 O O . GLN A 1 108 ? 0.715 6.056 13.919 1.00 93.12 108 GLN A O 1
ATOM 893 N N . SER A 1 109 ? 0.429 7.394 12.135 1.00 90.75 109 SER A N 1
ATOM 894 C CA . SER A 1 109 ? -0.245 8.464 12.882 1.00 90.75 109 SER A CA 1
ATOM 895 C C . SER A 1 109 ? -1.524 7.966 13.556 1.00 90.75 109 SER A C 1
ATOM 897 O O . SER A 1 109 ? -1.809 8.308 14.706 1.00 90.75 109 SER A O 1
ATOM 899 N N . PHE A 1 110 ? -2.295 7.117 12.871 1.00 89.44 110 PHE A N 1
ATOM 900 C CA . PHE A 1 110 ? -3.492 6.520 13.446 1.00 89.44 110 PHE A CA 1
ATOM 901 C C . PHE A 1 110 ? -3.166 5.571 14.609 1.00 89.44 110 PHE A C 1
ATOM 903 O O . PHE A 1 110 ? -3.795 5.667 15.664 1.00 89.44 110 PHE A O 1
ATOM 910 N N . ILE A 1 111 ? -2.166 4.698 14.453 1.00 89.75 111 ILE A N 1
ATOM 911 C CA . ILE A 1 111 ? -1.705 3.764 15.494 1.00 89.75 111 ILE A CA 1
ATOM 912 C C . ILE A 1 111 ? -1.185 4.516 16.728 1.00 89.75 111 ILE A C 1
ATOM 914 O O . ILE A 1 111 ? -1.496 4.116 17.855 1.00 89.75 111 ILE A O 1
ATOM 918 N N . ALA A 1 112 ? -0.444 5.609 16.535 1.00 88.69 112 ALA A N 1
ATOM 919 C CA . ALA A 1 112 ? 0.037 6.467 17.617 1.00 88.69 112 ALA A CA 1
ATOM 920 C C . ALA A 1 112 ? -1.141 7.057 18.410 1.00 88.69 112 ALA A C 1
ATOM 922 O O . ALA A 1 112 ? -1.260 6.831 19.620 1.00 88.69 112 ALA A O 1
ATOM 923 N N . LYS A 1 113 ? -2.104 7.667 17.701 1.00 86.88 113 LYS A N 1
ATOM 924 C CA . LYS A 1 113 ? -3.308 8.273 18.291 1.00 86.88 113 LYS A CA 1
ATOM 925 C C . LYS A 1 113 ? -4.112 7.293 19.149 1.00 86.88 113 LYS A C 1
ATOM 927 O O . LYS A 1 113 ? -4.517 7.632 20.256 1.00 86.88 113 LYS A O 1
ATOM 932 N N . ILE A 1 114 ? -4.345 6.070 18.669 1.00 84.75 114 ILE A N 1
ATOM 933 C CA . ILE A 1 114 ? -5.116 5.057 19.420 1.00 84.75 114 ILE A CA 1
ATOM 934 C C . ILE A 1 114 ? -4.323 4.402 20.554 1.00 84.75 114 ILE A C 1
ATOM 936 O O . ILE A 1 114 ? -4.896 3.694 21.3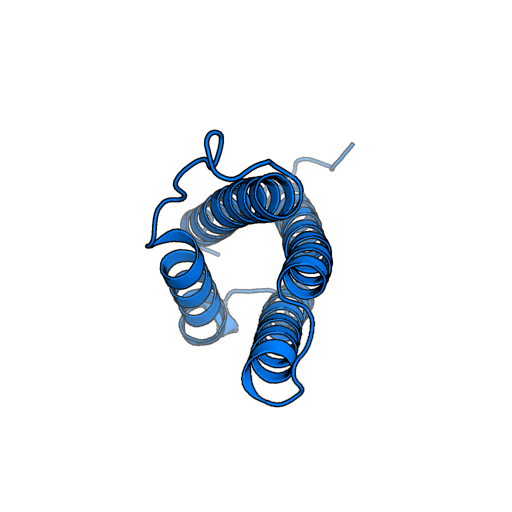84 1.00 84.75 114 ILE A O 1
ATOM 940 N N . SER A 1 115 ? -3.002 4.564 20.552 1.00 83.69 115 SER A N 1
ATOM 941 C CA . SER A 1 115 ? -2.120 4.031 21.586 1.00 83.69 115 SER A CA 1
ATOM 942 C C . SER A 1 115 ? -1.832 5.052 22.683 1.00 83.69 115 SER A C 1
ATOM 944 O O . SER A 1 115 ? -1.174 4.695 23.652 1.00 83.69 115 SER A O 1
ATOM 946 N N . GLY A 1 116 ? -2.346 6.283 22.561 1.00 80.06 116 GLY A N 1
ATOM 947 C CA . GLY A 1 116 ? -2.092 7.360 23.521 1.00 80.06 116 GLY A CA 1
ATOM 948 C C . GLY A 1 116 ? -0.649 7.865 23.490 1.00 80.06 116 GLY A C 1
ATOM 949 O O . GLY A 1 116 ? -0.218 8.523 24.428 1.00 80.06 116 GLY A O 1
ATOM 950 N N . VAL A 1 117 ? 0.094 7.538 22.430 1.00 75.88 117 VAL A N 1
ATOM 951 C CA . VAL A 1 117 ? 1.419 8.093 22.166 1.00 75.88 117 VAL A CA 1
ATOM 952 C C . VAL A 1 117 ? 1.166 9.291 21.264 1.00 75.88 117 VAL A C 1
ATOM 954 O O . VAL A 1 117 ? 0.792 9.114 20.105 1.00 75.88 117 VAL A O 1
ATOM 957 N N . GLU A 1 118 ? 1.265 10.508 21.797 1.00 56.34 118 GLU A N 1
ATOM 958 C CA . GLU A 1 118 ? 1.296 11.691 20.936 1.00 56.34 118 GLU A CA 1
ATOM 959 C C . GLU A 1 118 ? 2.464 11.515 19.959 1.00 56.34 118 GLU A C 1
ATOM 961 O O . GLU A 1 118 ? 3.593 11.251 20.373 1.00 56.34 118 GLU A O 1
ATOM 966 N N . ALA A 1 119 ? 2.168 11.552 18.658 1.00 53.91 119 ALA A N 1
ATOM 967 C CA . ALA A 1 119 ? 3.205 11.558 17.641 1.00 53.91 119 ALA A CA 1
ATOM 968 C C . ALA A 1 119 ? 3.990 12.865 17.813 1.00 53.91 119 ALA A C 1
ATOM 970 O O . ALA A 1 119 ? 3.416 13.938 17.624 1.00 53.91 119 ALA A O 1
ATOM 971 N N . ILE A 1 120 ? 5.242 12.745 18.262 1.00 40.88 120 ILE A N 1
ATOM 972 C CA . ILE A 1 120 ? 6.207 13.846 18.381 1.00 40.88 120 ILE A CA 1
ATOM 973 C C . ILE A 1 120 ? 6.643 14.268 16.980 1.00 40.88 120 ILE A C 1
ATOM 975 O O . ILE A 1 120 ? 6.933 13.353 16.173 1.00 40.88 120 ILE A O 1
#

Secondary structure (DSSP, 8-state):
--HHHHHHHHHHHHHHHHHHHHHHHHHHS-GGGPPPPPTTHHHHHHHHHHHHHHTSGGGS-HHHHHHHHHHHHHHHHHHHHHHHS---HHHHHHHHHHHHHHHHHHHHHHHHHHHT----

Foldseek 3Di:
DDLVLLVQLLVLLVLLLVLLVLVLVCVVDDVVPRDDRDPCSVVSNVVSLCCCQPPVVVVDDPVLNVLSVVLVVQLVVLVCCVVPVVDDPSVSSVSNSVSSVSNSVVSVCVSCVVVVNHDD

Organism: NCBI:txid537